Protein 7ZKR (pdb70)

B-factor: mean 18.32, std 8.94, range [9.0, 50.62]

Nearest PDB structures (foldseek):
  7lt6-assembly1_A  TM=9.696E-01  e=7.168E-23  Homo sapiens
  6hoj-assembly1_C  TM=9.763E-01  e=2.392E-22  Homo sapiens
  7lsw-assembly3_E  TM=9.661E-01  e=1.601E-22  Homo sapiens
  7lsw-assembly1_C  TM=9.773E-01  e=2.924E-22  Homo sapiens
  7lsw-assembly4_F  TM=9.645E-01  e=3.127E-22  Homo sapiens

Foldseek 3Di:
DDDVVCVVAPLVRLLVVLVVVCVVCVQWAKAFEEEDPPFPFDDDPGGIDIGGQAAFLLNVCVVVCVVRVPDPPFAKFKDFVQHTDDRGHGPNVQLVVHPDNSRYGYIYMHSDPGD/DVPDPVVPDDD

CATH classification: 3.10.20.90

Structure (mmCIF, N/CA/C/O backbone):
data_7ZKR
#
_entry.id   7ZKR
#
_cell.length_a   99.030
_cell.length_b   99.030
_cell.length_c   99.030
_cell.angle_alpha   90.000
_cell.angle_beta   90.000
_cell.angle_gamma   90.000
#
_symmetry.space_group_name_H-M   'I 2 3'
#
loop_
_entity.id
_entity.type
_entity.pdbx_description
1 polymer 'Gamma-aminobutyric acid receptor-associated protein'
2 polymer Pen3-ortho
3 non-polymer 'PHOSPHATE ION'
4 non-polymer 'CHLORIDE ION'
5 non-polymer ORTHO-XYLENE
6 water water
#
loop_
_atom_site.group_PDB
_atom_site.id
_atom_site.type_symbol
_atom_site.label_atom_id
_atom_site.label_alt_id
_atom_site.label_comp_id
_atom_site.label_asym_id
_atom_site.label_entity_id
_atom_site.label_seq_id
_atom_site.pdbx_PDB_ins_code
_atom_site.Cartn_x
_atom_site.Cartn_y
_atom_site.Cartn_z
_atom_site.occupancy
_atom_site.B_iso_or_equiv
_atom_site.auth_seq_id
_atom_site.auth_comp_id
_atom_site.auth_asym_id
_atom_site.auth_atom_id
_atom_site.pdbx_PDB_model_num
ATOM 1 N N A MET A 1 3 ? -31.88300 -45.52200 2.30400 0.609 35.86104 1 MET A N 1
ATOM 2 N N B MET A 1 3 ? -31.89600 -45.71000 2.12400 0.391 35.30740 1 MET A N 1
ATOM 3 C CA A MET A 1 3 ? -31.01100 -45.19700 3.42700 0.609 34.82514 1 MET A CA 1
ATOM 4 C CA B MET A 1 3 ? -31.08800 -45.39800 3.29700 0.391 34.76184 1 MET A CA 1
ATOM 5 C C A MET A 1 3 ? -31.54200 -45.80000 4.72800 0.609 33.69216 1 MET A C 1
ATOM 6 C C B MET A 1 3 ? -31.65500 -46.08300 4.53200 0.391 33.35304 1 MET A C 1
ATOM 7 O O A MET A 1 3 ? -32.61400 -45.42400 5.20500 0.609 35.36233 1 MET A O 1
ATOM 8 O O B MET A 1 3 ? -32.85700 -46.01900 4.79000 0.391 34.52449 1 MET A O 1
ATOM 17 N N . LYS A 1 4 ? -30.78600 -46.73500 5.29600 1.000 30.72434 2 LYS A N 1
ATOM 18 C CA . LYS A 1 4 ? -31.17200 -47.41300 6.52800 1.000 27.20217 2 LYS A CA 1
ATOM 19 C C . LYS A 1 4 ? -30.63700 -46.62700 7.71800 1.000 23.06586 2 LYS A C 1
ATOM 20 O O . LYS A 1 4 ? -29.42000 -46.46800 7.86900 1.000 26.59362 2 LYS A O 1
ATOM 23 N N . PHE A 1 5 ? -31.54000 -46.13600 8.55800 1.000 16.19809 3 PHE A N 1
ATOM 24 C CA . PHE A 1 5 ? -31.15200 -45.41300 9.76000 1.000 13.51155 3 PHE A CA 1
ATOM 25 C C . PHE A 1 5 ? -31.31400 -46.31100 10.97900 1.000 13.57899 3 PHE A C 1
ATOM 26 O O . PHE A 1 5 ? -32.41000 -46.82000 11.25000 1.000 14.37058 3 PHE A O 1
ATOM 34 N N . VAL A 1 6 ? -30.21100 -46.50800 11.70300 1.000 13.37616 4 VAL A N 1
ATOM 35 C CA . VAL A 1 6 ? -30.22900 -47.29400 12.93100 1.000 14.06360 4 VAL A CA 1
ATOM 36 C C . VAL A 1 6 ? -31.19900 -46.70200 13.94800 1.000 13.74045 4 VAL A C 1
ATOM 37 O O . VAL A 1 6 ? -31.79300 -47.43400 14.75100 1.000 15.02990 4 VAL A O 1
ATOM 41 N N . TYR A 1 7 ? -31.38700 -45.38000 13.92300 1.000 13.57675 5 TYR A N 1
ATOM 42 C CA . TYR A 1 7 ? -32.30000 -44.72900 14.85900 1.000 13.91964 5 TYR A CA 1
ATOM 43 C C . TYR A 1 7 ? -33.68500 -45.36700 14.84000 1.000 14.04730 5 TYR A C 1
ATOM 44 O O . TYR A 1 7 ? -34.33100 -45.49700 15.88500 1.000 15.56168 5 TYR A O 1
ATOM 53 N N . LYS A 1 8 ? -34.15800 -45.78000 13.66300 1.000 15.42155 6 LYS A N 1
ATOM 54 C CA . LYS A 1 8 ? -35.49600 -46.35900 13.58400 1.000 17.79360 6 LYS A CA 1
ATOM 55 C C . LYS A 1 8 ? -35.57100 -47.72900 14.23800 1.000 19.62021 6 LYS A C 1
ATOM 56 O O . LYS A 1 8 ? -36.64500 -48.13300 14.70200 1.000 21.31107 6 LYS A O 1
ATOM 62 N N . GLU A 1 9 ? -34.46100 -48.46500 14.26700 1.000 20.68459 7 GLU A N 1
ATOM 63 C CA . GLU A 1 9 ? -34.45200 -49.71500 15.01500 1.000 23.08564 7 GLU A CA 1
ATOM 64 C C . GLU A 1 9 ? -34.60300 -49.43700 16.49900 1.000 24.19505 7 GLU A C 1
ATOM 65 O O . GLU A 1 9 ? -35.25400 -50.19900 17.22000 1.000 26.54030 7 GLU A O 1
ATOM 71 N N . GLU A 1 10 ? -34.01200 -48.34000 16.96400 1.000 22.91657 8 GLU A N 1
ATOM 72 C CA . GLU A 1 10 ? -33.95000 -48.01800 18.37900 1.000 22.68402 8 GLU A CA 1
ATOM 73 C C . GLU A 1 10 ? -35.22500 -47.36700 18.90400 1.000 22.90451 8 GLU A C 1
ATOM 74 O O . GLU A 1 10 ? -35.41600 -47.32900 20.12400 1.000 24.89631 8 GLU A O 1
ATOM 80 N N . HIS A 1 11 ? -36.11100 -46.88200 18.02300 1.000 20.36359 9 HIS A N 1
ATOM 81 C CA . HIS A 1 11 ? -37.26900 -46.09600 18.43800 1.000 18.80715 9 HIS A CA 1
ATOM 82 C C . HIS A 1 11 ? -38.46300 -46.35000 17.52700 1.000 18.31763 9 HIS A C 1
ATOM 83 O O . HIS A 1 11 ? -38.42000 -45.99800 16.34000 1.000 19.00173 9 HIS A O 1
ATOM 90 N N . PRO A 1 12 ? -39.54700 -46.93200 18.04200 1.000 20.11001 10 PRO A N 1
ATOM 91 C CA . PRO A 1 12 ? -40.68600 -47.25900 17.17900 1.000 20.85624 10 PRO A CA 1
ATOM 92 C C . PRO A 1 12 ? -41.35700 -46.01300 16.63000 1.000 18.49594 10 PRO A C 1
ATOM 93 O O . PRO A 1 12 ? -41.30700 -44.93400 17.22900 1.000 17.99272 10 PRO A O 1
ATOM 97 N N . PHE A 1 13 ? -42.01300 -46.19700 15.48000 1.000 18.71105 11 PHE A N 1
ATOM 98 C CA . PHE A 1 13 ? -42.58900 -45.08400 14.73300 1.000 18.50273 11 PHE A CA 1
ATOM 99 C C . PHE A 1 13 ? -43.47300 -44.19900 15.60300 1.000 16.83413 11 PHE A C 1
ATOM 100 O O . PHE A 1 13 ? -43.37000 -42.97100 15.55600 1.000 16.45957 11 PHE A O 1
ATOM 108 N N . GLU A 1 14 ? -44.37600 -44.79900 16.37900 1.000 17.84252 12 GLU A N 1
ATOM 109 C CA . GLU A 1 14 ? -45.32400 -43.97500 17.12500 1.000 19.32198 12 GLU A CA 1
ATOM 110 C C . GLU A 1 14 ? -44.62400 -43.11400 18.16800 1.000 18.88130 12 GLU A C 1
ATOM 111 O O . GLU A 1 14 ? -45.04200 -41.97600 18.41800 1.000 19.61268 12 GLU A O 1
ATOM 117 N N A LYS A 1 15 ? -43.54800 -43.62200 18.77300 0.519 19.15143 13 LYS A N 1
ATOM 118 N N B LYS A 1 15 ? -43.56200 -43.63800 18.78600 0.481 18.81283 13 LYS A N 1
ATOM 119 C CA A LYS A 1 15 ? -42.80400 -42.80800 19.72800 0.519 19.12166 13 LYS A CA 1
ATOM 120 C CA B LYS A 1 15 ? -42.78200 -42.83300 19.72000 0.481 18.27852 13 LYS A CA 1
ATOM 121 C C A LYS A 1 15 ? -42.06700 -41.67200 19.02800 0.519 17.12135 13 LYS A C 1
ATOM 122 C C B LYS A 1 15 ? -42.11600 -41.66700 19.00200 0.481 16.50244 13 LYS A C 1
ATOM 123 O O A LYS A 1 15 ? -42.00900 -40.55200 19.55000 0.519 17.95606 13 LYS A O 1
ATOM 124 O O B LYS A 1 15 ? -42.15400 -40.52700 19.47900 0.481 17.00600 13 LYS A O 1
ATOM 131 N N . ARG A 1 16 ? -41.50400 -41.93800 17.84600 1.000 15.23029 14 ARG A N 1
ATOM 132 C CA . ARG A 1 16 ? -40.86600 -40.87300 17.07600 1.000 13.66479 14 ARG A CA 1
ATOM 133 C C . ARG A 1 16 ? -41.88400 -39.82100 16.66600 1.000 13.36013 14 ARG A C 1
ATOM 134 O O . ARG A 1 16 ? -41.64900 -38.61800 16.82000 1.000 12.91563 14 ARG A O 1
ATOM 142 N N . ARG A 1 17 ? -43.02300 -40.26500 16.13200 1.000 13.77824 15 ARG A N 1
ATOM 143 C CA . ARG A 1 17 ? -44.02800 -39.34000 15.62600 1.000 13.39953 15 ARG A CA 1
ATOM 144 C C . ARG A 1 17 ? -44.56100 -38.44800 16.73600 1.000 13.56149 15 ARG A C 1
ATOM 145 O O . ARG A 1 17 ? -44.71600 -37.23500 16.54600 1.000 13.84811 15 ARG A O 1
ATOM 153 N N A SER A 1 18 ? -44.86100 -39.03400 17.89800 0.521 14.55525 16 SER A N 1
ATOM 154 N N B SER A 1 18 ? -44.85500 -39.03400 17.90200 0.366 14.02373 16 SER A N 1
ATOM 155 N N C SER A 1 18 ? -44.84000 -39.02500 17.90800 0.113 13.75618 16 SER A N 1
ATOM 156 C CA A SER A 1 18 ? -45.35200 -38.23800 19.01700 0.521 15.99994 16 SER A CA 1
ATOM 157 C CA B SER A 1 18 ? -45.35300 -38.24400 19.02400 0.366 14.86224 16 SER A CA 1
ATOM 158 C CA C SER A 1 18 ? -45.36300 -38.22600 19.01200 0.113 14.20251 16 SER A CA 1
ATOM 159 C C A SER A 1 18 ? -44.33000 -37.18900 19.42700 0.521 14.52169 16 SER A C 1
ATOM 160 C C B SER A 1 18 ? -44.33400 -37.19800 19.44800 0.366 14.33586 16 SER A C 1
ATOM 161 C C C SER A 1 18 ? -44.33800 -37.20500 19.49100 0.113 14.18669 16 SER A C 1
ATOM 162 O O A SER A 1 18 ? -44.67800 -36.02500 19.65400 0.521 14.60938 16 SER A O 1
ATOM 163 O O B SER A 1 18 ? -44.68800 -36.04400 19.71500 0.366 14.94113 16 SER A O 1
ATOM 164 O O C SER A 1 18 ? -44.69500 -36.07600 19.84600 0.113 14.66948 16 SER A O 1
ATOM 171 N N . GLU A 1 19 ? -43.05800 -37.58300 19.50400 1.000 13.80493 17 GLU A N 1
ATOM 172 C CA . GLU A 1 19 ? -42.01200 -36.64200 19.88000 1.000 13.52859 17 GLU A CA 1
ATOM 173 C C . GLU A 1 19 ? -41.84800 -35.54800 18.83200 1.000 12.00483 17 GLU A C 1
ATOM 174 O O . GLU A 1 19 ? -41.64500 -34.38000 19.18000 1.000 12.28069 17 GLU A O 1
ATOM 180 N N . GLY A 1 20 ? -41.91300 -35.91500 17.54800 1.000 11.83131 18 GLY A N 1
ATOM 181 C CA . GLY A 1 20 ? -41.74600 -34.93200 16.49200 1.000 11.90959 18 GLY A CA 1
ATOM 182 C C . GLY A 1 20 ? -42.86100 -33.90700 16.46900 1.000 11.59783 18 GLY A C 1
ATOM 183 O O . GLY A 1 20 ? -42.61400 -32.71600 16.26500 1.000 11.61066 18 GLY A O 1
ATOM 184 N N . GLU A 1 21 ? -44.10700 -34.35200 16.66300 1.000 12.00993 19 GLU A N 1
ATOM 185 C CA . GLU A 1 21 ? -45.22200 -33.40800 16.73900 1.000 12.57379 19 GLU A CA 1
ATOM 186 C C . GLU A 1 21 ? -45.00700 -32.40500 17.86800 1.000 11.96702 19 GLU A C 1
ATOM 187 O O . GLU A 1 21 ? -45.15600 -31.18900 17.68500 1.000 12.57964 19 GLU A O 1
ATOM 193 N N . LYS A 1 22 ? -44.64300 -32.90300 19.05000 1.000 11.99783 20 LYS A N 1
ATOM 194 C CA . LYS A 1 22 ? -44.46100 -32.02300 20.19800 1.000 12.15808 20 LYS A CA 1
ATOM 195 C C . LYS A 1 22 ? -43.31200 -31.04100 19.99300 1.000 11.25113 20 LYS A C 1
ATOM 196 O O . LYS A 1 22 ? -43.41300 -29.87400 20.39300 1.000 11.86465 20 LYS A O 1
ATOM 202 N N . ILE A 1 23 ? -42.19600 -31.49800 19.41500 1.000 10.52336 21 ILE A N 1
ATOM 203 C CA . ILE A 1 23 ? -41.02800 -30.62700 19.30700 1.000 10.17432 21 ILE A CA 1
ATOM 204 C C . ILE A 1 23 ? -41.27100 -29.52000 18.28900 1.000 10.01959 21 ILE A C 1
ATOM 205 O O . ILE A 1 23 ? -40.75000 -28.40900 18.43900 1.000 10.04454 21 ILE A O 1
ATOM 210 N N . ARG A 1 24 ? -42.07000 -29.79200 17.24800 1.000 10.12642 22 ARG A N 1
ATOM 211 C CA . ARG A 1 24 ? -42.40500 -28.75600 16.27600 1.000 10.90885 22 ARG A CA 1
ATOM 212 C C . ARG A 1 24 ? -43.27900 -27.68000 16.90600 1.000 10.23317 22 ARG A C 1
ATOM 213 O O . ARG A 1 24 ? -43.12000 -26.49300 16.60800 1.000 11.27195 22 ARG A O 1
ATOM 221 N N . LYS A 1 25 ? -44.20100 -28.07200 17.79100 1.000 10.55649 23 LYS A N 1
ATOM 222 C CA . LYS A 1 25 ? -45.02300 -27.07900 18.47700 1.000 10.85187 23 LYS A CA 1
ATOM 223 C C . LYS A 1 25 ? -44.21000 -26.24400 19.45500 1.000 10.66261 23 LYS A C 1
ATOM 224 O O . LYS A 1 25 ? -44.47600 -25.04800 19.62900 1.000 11.53865 23 LYS A O 1
ATOM 230 N N A LYS A 1 26 ? -43.24000 -26.85900 20.13000 0.515 10.23332 24 LYS A N 1
ATOM 231 N N B LYS A 1 26 ? -43.23800 -26.85900 20.12800 0.485 10.63578 24 LYS A N 1
ATOM 232 C CA A LYS A 1 26 ? -42.46800 -26.12900 21.12600 0.515 11.20543 24 LYS A CA 1
ATOM 233 C CA B LYS A 1 26 ? -42.46400 -26.13700 21.12800 0.485 12.04625 24 LYS A CA 1
ATOM 234 C C A LYS A 1 26 ? -41.45500 -25.20100 20.47000 0.515 10.58490 24 LYS A C 1
ATOM 235 C C B LYS A 1 26 ? -41.42800 -25.22400 20.49100 0.485 11.17772 24 LYS A C 1
ATOM 236 O O A LYS A 1 26 ? -41.22100 -24.08900 20.95700 0.515 11.69615 24 LYS A O 1
ATOM 237 O O B LYS A 1 26 ? -41.15000 -24.14200 21.02300 0.485 12.08838 24 LYS A O 1
ATOM 248 N N . TYR A 1 27 ? -40.85700 -25.63400 19.36200 1.000 10.00881 25 TYR A N 1
ATOM 249 C CA . TYR A 1 27 ? -39.77700 -24.90200 18.70600 1.000 9.63918 25 TYR A CA 1
ATOM 250 C C . TYR A 1 27 ? -40.07600 -24.80200 17.21600 1.000 9.92020 25 TY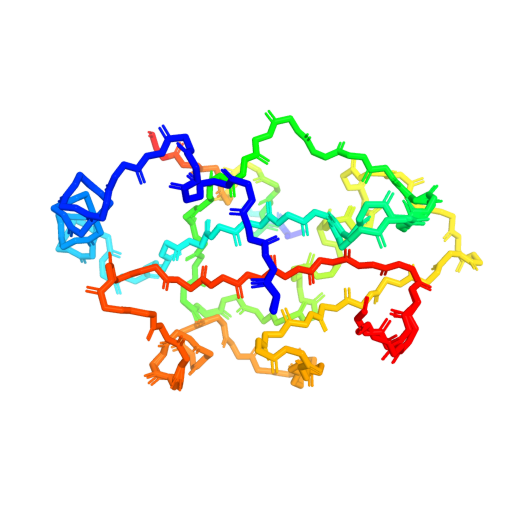R A C 1
ATOM 251 O O . TYR A 1 27 ? -39.41200 -25.45200 16.39400 1.000 10.26257 25 TYR A O 1
ATOM 260 N N . PRO A 1 28 ? -41.05600 -23.97500 16.82200 1.000 10.55397 26 PRO A N 1
ATOM 261 C CA . PRO A 1 28 ? -41.47600 -23.97100 15.40400 1.000 11.72855 26 PRO A CA 1
ATOM 262 C C . PRO A 1 28 ? -40.45000 -23.37700 14.45300 1.000 10.96361 26 PRO A C 1
ATOM 263 O O . PRO A 1 28 ? -40.55200 -23.57300 13.23000 1.000 12.34689 26 PRO A O 1
ATOM 267 N N . ASP A 1 29 ? -39.47700 -22.64500 14.97800 1.000 10.27564 27 ASP A N 1
ATOM 268 C CA . ASP A 1 29 ? -38.38200 -22.07500 14.21300 1.000 9.99310 27 ASP A CA 1
ATOM 269 C C . ASP A 1 29 ? -37.16600 -22.99100 14.18100 1.000 9.43736 27 ASP A C 1
ATOM 270 O O . ASP A 1 29 ? -36.08500 -22.56000 13.76900 1.000 10.13814 27 ASP A O 1
ATOM 275 N N . ARG A 1 30 ? -37.32800 -24.24100 14.60400 1.000 9.06896 28 ARG A N 1
ATOM 276 C CA . ARG A 1 30 ? -36.30300 -25.26400 14.51600 1.000 9.14649 28 ARG A CA 1
ATOM 277 C C . ARG A 1 30 ? -36.89900 -26.49400 13.85300 1.000 9.06068 28 ARG A C 1
ATOM 278 O O . ARG A 1 30 ? -38.12200 -26.66100 13.79700 1.000 9.87818 28 ARG A O 1
ATOM 286 N N . VAL A 1 31 ? -36.03100 -27.35600 13.33800 1.000 9.16782 29 VAL A N 1
ATOM 287 C CA . VAL A 1 31 ? -36.50000 -28.62600 12.79200 1.000 10.79816 29 VAL A CA 1
ATOM 288 C C . VAL A 1 31 ? -35.73100 -29.79000 13.39600 1.000 9.54563 29 VAL A C 1
ATOM 289 O O . VAL A 1 31 ? -34.50100 -29.72800 13.58500 1.000 9.68606 29 VAL A O 1
ATOM 293 N N . PRO A 1 32 ? -36.43400 -30.87300 13.70600 1.000 9.25926 30 PRO A N 1
ATOM 294 C CA . PRO A 1 32 ? -35.79300 -32.03200 14.32000 1.000 9.41535 30 PRO A CA 1
ATOM 295 C C . PRO A 1 32 ? -35.19200 -32.91100 13.23400 1.000 9.40836 30 PRO A C 1
ATOM 296 O O . PRO A 1 32 ? -35.83400 -33.19400 12.21900 1.000 9.79108 30 PRO A O 1
ATOM 300 N N A VAL A 1 33 ? -33.95800 -33.35700 13.46700 0.619 9.85589 31 VAL A N 1
ATOM 301 N N B VAL A 1 33 ? -33.94000 -33.30700 13.43300 0.381 9.48664 31 VAL A N 1
ATOM 302 C CA A VAL A 1 33 ? -33.16700 -34.06000 12.46400 0.619 9.95313 31 VAL A CA 1
ATOM 303 C CA B VAL A 1 33 ? -33.21400 -34.08700 12.44400 0.381 9.98199 31 VAL A CA 1
ATOM 304 C C A VAL A 1 33 ? -32.50600 -35.27200 13.10300 0.619 10.18297 31 VAL A C 1
ATOM 305 C C B VAL A 1 33 ? -32.56000 -35.28300 13.11400 0.381 10.38171 31 VAL A C 1
ATOM 306 O O A VAL A 1 33 ? -31.96400 -35.18400 14.20900 0.619 12.16372 31 VAL A O 1
ATOM 307 O O B VAL A 1 33 ? -32.11000 -35.20300 14.26200 0.381 12.92285 31 VAL A O 1
ATOM 314 N N . ILE A 1 34 ? -32.51500 -36.39200 12.38600 1.000 9.69937 32 ILE A N 1
ATOM 315 C CA . ILE A 1 34 ? -31.72200 -37.56000 12.74000 1.000 9.96794 32 ILE A CA 1
ATOM 316 C C . ILE A 1 34 ? -30.52900 -37.55400 11.79900 1.000 10.26704 32 ILE A C 1
ATOM 317 O O . ILE A 1 34 ? -30.71100 -37.52000 10.57500 1.000 10.63842 32 ILE A O 1
ATOM 322 N N . VAL A 1 35 ? -29.31900 -37.57700 12.35700 1.000 10.01085 33 VAL A N 1
ATOM 323 C CA . VAL A 1 35 ? -28.07300 -37.50300 11.60100 1.000 9.96759 33 VAL A CA 1
ATOM 324 C C . VAL A 1 35 ? -27.29900 -38.78500 11.86400 1.000 10.63336 33 VAL A C 1
ATOM 325 O O . VAL A 1 35 ? -26.99300 -39.10000 13.02300 1.000 11.45236 33 VAL A O 1
ATOM 329 N N . GLU A 1 36 ? -26.97100 -39.52100 10.80200 1.000 10.34808 34 GLU A N 1
ATOM 330 C CA . GLU A 1 36 ? -26.17500 -40.73400 10.92100 1.000 10.99769 34 GLU A CA 1
ATOM 331 C C . GLU A 1 36 ? -25.07600 -40.74800 9.87200 1.000 11.00644 34 GLU A C 1
ATOM 332 O O . GLU A 1 36 ? -25.20900 -40.15800 8.79800 1.000 11.67406 34 GLU A O 1
ATOM 338 N N A LYS A 1 37 ? -23.97700 -41.41300 10.20800 0.518 11.87343 35 LYS A N 1
ATOM 339 N N B LYS A 1 37 ? -23.98800 -41.44000 10.19400 0.482 11.93809 35 LYS A N 1
ATOM 340 C CA A LYS A 1 37 ? -22.89900 -41.62000 9.25700 0.518 12.10439 35 LYS A CA 1
ATOM 341 C CA B LYS A 1 37 ? -22.88300 -41.61100 9.26400 0.482 11.86090 35 LYS A CA 1
ATOM 342 C C A LYS A 1 37 ? -23.31500 -42.69000 8.25400 0.518 13.60957 35 LYS A C 1
ATOM 343 C C B LYS A 1 37 ? -23.06200 -42.89300 8.46200 0.482 13.07666 35 LYS A C 1
ATOM 344 O O A LYS A 1 37 ? -23.80700 -43.75500 8.64100 0.518 15.63064 35 LYS A O 1
ATOM 345 O O B LYS A 1 37 ? -23.48800 -43.92200 8.99500 0.482 15.17502 35 LYS A O 1
ATOM 356 N N A ALA A 1 38 ? -23.13700 -42.40000 6.96600 0.518 14.65879 36 ALA A N 1
ATOM 357 N N B ALA A 1 38 ? -22.73400 -42.82400 7.17700 0.482 13.41182 36 ALA A N 1
ATOM 358 C CA A ALA A 1 38 ? -23.46900 -43.37700 5.94300 0.518 17.77526 36 ALA A CA 1
ATOM 359 C CA B ALA A 1 38 ? -22.66600 -44.02900 6.36600 0.482 13.73920 36 ALA A CA 1
ATOM 360 C C A ALA A 1 38 ? -22.64300 -44.64500 6.15300 0.518 19.66961 36 ALA A C 1
ATOM 361 C C B ALA A 1 38 ? -21.64500 -44.98100 6.98700 0.482 13.44272 36 ALA A C 1
ATOM 362 O O A ALA A 1 38 ? -21.50500 -44.58400 6.62800 0.518 18.39276 36 ALA A O 1
ATOM 363 O O B ALA A 1 38 ? -20.54300 -44.54500 7.35400 0.482 13.63045 36 ALA A O 1
ATOM 366 N N A PRO A 1 39 ? -23.19500 -45.81100 5.82400 0.518 24.64839 37 PRO A N 1
ATOM 367 N N B PRO A 1 39 ? -21.96600 -46.27100 7.13000 0.482 15.99419 37 PRO A N 1
ATOM 368 C CA A PRO A 1 39 ? -22.45400 -47.05900 6.04500 0.518 26.75780 37 PRO A CA 1
ATOM 369 C CA B PRO A 1 39 ? -21.10000 -47.15200 7.93600 0.482 17.37419 37 PRO A CA 1
ATOM 370 C C A PRO A 1 39 ? -21.14600 -47.08000 5.26600 0.518 26.99931 37 PRO A C 1
ATOM 371 C C B PRO A 1 39 ? -19.68100 -47.26800 7.41000 0.482 18.31908 37 PRO A C 1
ATOM 372 O O A PRO A 1 39 ? -21.11200 -46.79500 4.06700 0.518 23.86791 37 PRO A O 1
ATOM 373 O O B PRO A 1 39 ? -18.73100 -47.33600 8.20000 0.482 18.08908 37 PRO A O 1
ATOM 380 N N A LYS A 1 40 ? -20.06400 -47.39700 5.97800 0.518 29.00320 38 LYS A N 1
ATOM 381 N N B LYS A 1 40 ? -19.50900 -47.28500 6.09100 0.482 21.47558 38 LYS A N 1
ATOM 382 C CA A LYS A 1 40 ? -18.68500 -47.56100 5.50300 0.518 30.89815 38 LYS A CA 1
ATOM 383 C CA B LYS A 1 40 ? -18.18800 -47.43700 5.49700 0.482 26.06640 38 LYS A CA 1
ATOM 384 C C A LYS A 1 40 ? -17.89800 -46.26000 5.34600 0.518 30.01859 38 LYS A C 1
ATOM 385 C C B LYS A 1 40 ? -17.38900 -46.14100 5.47100 0.482 25.90781 38 LYS A C 1
ATOM 386 O O A LYS A 1 40 ? -16.74800 -46.31700 4.89700 0.518 31.72327 38 LYS A O 1
ATOM 387 O O B LYS A 1 40 ? -16.19000 -46.18000 5.17600 0.482 27.36407 38 LYS A O 1
ATOM 394 N N A ALA A 1 41 ? -18.45600 -45.10300 5.69600 0.518 26.75284 39 ALA A N 1
ATOM 395 N N B ALA A 1 41 ? -18.01200 -45.00300 5.77000 0.482 23.57055 39 ALA A N 1
ATOM 396 C CA A ALA A 1 41 ? -17.70500 -43.86100 5.56800 0.518 26.30308 39 ALA A CA 1
ATOM 397 C CA B ALA A 1 41 ? -17.29500 -43.73700 5.73400 0.482 24.44819 39 ALA A CA 1
ATOM 398 C C A ALA A 1 41 ? -16.54700 -43.84400 6.55900 0.518 25.63100 39 ALA A C 1
ATOM 399 C C B ALA A 1 41 ? -16.24200 -43.70600 6.83300 0.482 25.31842 39 ALA A C 1
ATOM 400 O O A ALA A 1 41 ? -16.68300 -44.29400 7.70000 0.518 26.41805 39 ALA A O 1
ATOM 401 O O B ALA A 1 41 ? -16.55600 -43.86800 8.01600 0.482 26.60894 39 ALA A O 1
ATOM 404 N N A ARG A 1 42 ? -15.39900 -43.32800 6.11600 0.518 25.14394 40 ARG A N 1
ATOM 405 N N B ARG A 1 42 ? -14.98800 -43.49600 6.44000 0.482 25.84095 40 ARG A N 1
ATOM 406 C CA A ARG A 1 42 ? -14.18200 -43.39400 6.91800 0.518 25.36459 40 ARG A CA 1
ATOM 407 C CA B ARG A 1 42 ? -13.87600 -43.52800 7.38100 0.482 27.90233 40 ARG A CA 1
ATOM 408 C C A ARG A 1 42 ? -13.82000 -42.05400 7.55100 0.518 24.50637 40 ARG A C 1
ATOM 409 C C B ARG A 1 42 ? -13.72200 -42.23500 8.16800 0.482 28.48044 40 ARG A C 1
ATOM 410 O O A ARG A 1 42 ? -12.68100 -41.58900 7.43500 0.518 26.19485 40 ARG A O 1
ATOM 411 O O B ARG A 1 42 ? -12.66400 -42.01500 8.76600 0.482 30.82968 40 ARG A O 1
ATOM 426 N N A ILE A 1 43 ? -14.78200 -41.43500 8.23200 0.518 20.45690 41 ILE A N 1
ATOM 427 N N B ILE A 1 43 ? -14.74500 -41.38300 8.18100 0.482 26.44439 41 ILE A N 1
ATOM 428 C CA A ILE A 1 43 ? -14.57700 -40.19800 8.97400 0.518 17.85980 41 ILE A CA 1
ATOM 429 C CA B ILE A 1 43 ? -14.70100 -40.12600 8.92000 0.482 24.36660 41 ILE A CA 1
ATOM 430 C C A ILE A 1 43 ? -15.25800 -40.33300 10.33100 0.518 18.09885 41 ILE A C 1
ATOM 431 C C B ILE A 1 43 ? -15.23200 -40.33500 10.33100 0.482 21.59364 41 ILE A C 1
ATOM 432 O O A ILE A 1 43 ? -15.90200 -41.34200 10.62700 0.518 18.46103 41 ILE A O 1
ATOM 433 O O B ILE A 1 43 ? -15.74500 -41.41000 10.66600 0.482 21.39929 41 ILE A O 1
ATOM 442 N N . GLY A 1 44 ? -15.11500 -39.30200 11.16000 1.000 19.83528 42 GLY A N 1
ATOM 443 C CA . GLY A 1 44 ? -15.47200 -39.42400 12.55800 1.000 18.58606 42 GLY A CA 1
ATOM 444 C C . GLY A 1 44 ? -16.95600 -39.60200 12.81500 1.000 14.75407 42 GLY A C 1
ATOM 445 O O . GLY A 1 44 ? -17.82600 -39.26800 12.00400 1.000 15.65424 42 GLY A O 1
ATOM 446 N N . ASP A 1 45 ? -17.22700 -40.10800 14.01400 1.000 13.95611 43 ASP A N 1
ATOM 447 C CA . ASP A 1 45 ? -18.56800 -40.36800 14.51100 1.000 13.09590 43 ASP A CA 1
ATOM 448 C C . ASP A 1 45 ? -18.99700 -39.30800 15.51400 1.000 12.46263 43 ASP A C 1
ATOM 449 O O . ASP A 1 45 ? -18.20000 -38.84500 16.33200 1.000 13.90815 43 ASP A O 1
ATOM 454 N N . LEU A 1 46 ? -20.28000 -38.97100 15.47700 1.000 11.64042 44 LEU A N 1
ATOM 455 C CA . LEU A 1 46 ? -20.91100 -38.19200 16.52900 1.000 10.73556 44 LEU A CA 1
ATOM 456 C C . LEU A 1 46 ? -21.34300 -39.12800 17.66000 1.000 11.06631 44 LEU A C 1
ATOM 457 O O . LEU A 1 46 ? -21.41300 -40.34800 17.49400 1.000 13.14782 44 LEU A O 1
ATOM 462 N N . ASP A 1 47 ? -21.64300 -38.54800 18.82400 1.000 10.57211 45 ASP A N 1
ATOM 463 C CA . ASP A 1 47 ? -22.09900 -39.33200 19.96700 1.000 10.88594 45 ASP A CA 1
ATOM 464 C C . ASP A 1 47 ? -23.61000 -39.38100 20.08900 1.000 11.90130 45 ASP A C 1
ATOM 465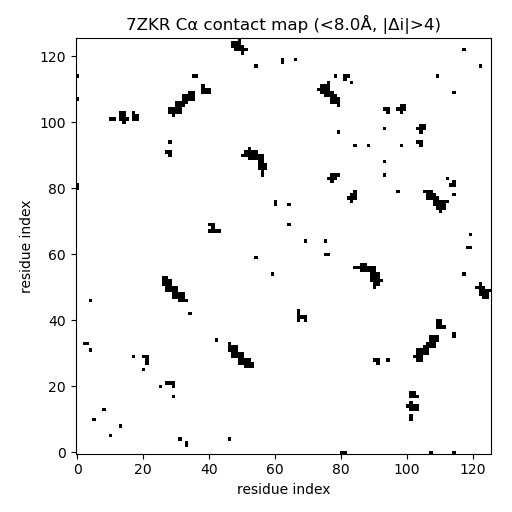 O O . ASP A 1 47 ? -24.12300 -40.11600 20.94000 1.000 14.46919 45 ASP A O 1
ATOM 470 N N . LYS A 1 48 ? -24.32200 -38.61200 19.27300 1.000 10.99327 46 LYS A N 1
ATOM 471 C CA . LYS A 1 48 ? -25.77200 -38.56800 19.26200 1.000 11.47597 46 LYS A CA 1
ATOM 472 C C . LYS A 1 48 ? -26.23300 -38.70900 17.82000 1.000 11.02694 46 LYS A C 1
ATOM 473 O O . LYS A 1 48 ? -25.45100 -38.53500 16.88200 1.000 11.41383 46 LYS A O 1
ATOM 479 N N . LYS A 1 49 ? -27.52400 -39.00500 17.66200 1.000 10.80915 47 LYS A N 1
ATOM 480 C CA . LYS A 1 49 ? -28.19100 -39.02000 16.36800 1.000 11.13638 47 LYS A CA 1
ATOM 481 C C . LYS A 1 49 ? -29.24200 -37.93100 16.23700 1.000 11.00445 47 LYS A C 1
ATOM 482 O O . LYS A 1 49 ? -29.46900 -37.42700 15.13800 1.000 11.56208 47 LYS A O 1
ATOM 488 N N . LYS A 1 50 ? -29.87400 -37.54100 17.32800 1.000 10.73062 48 LYS A N 1
ATOM 489 C CA . LYS A 1 50 ? -31.00300 -36.62900 17.28800 1.000 10.92220 48 LYS A CA 1
ATOM 490 C C . LYS A 1 50 ? -30.52700 -35.21400 17.60800 1.000 10.35437 48 LYS A C 1
ATOM 491 O O . LYS A 1 50 ? -29.92800 -34.97900 18.66500 1.000 11.89556 48 LYS A O 1
ATOM 497 N N . TYR A 1 51 ? -30.80900 -34.28000 16.69600 1.000 9.98106 49 TYR A N 1
ATOM 498 C CA . TYR A 1 51 ? -30.43800 -32.87600 16.80000 1.000 9.51960 49 TYR A CA 1
ATOM 499 C C . TYR A 1 51 ? -31.66400 -32.01900 16.52000 1.000 10.03729 49 TYR A C 1
ATOM 500 O O . TYR A 1 51 ? -32.63100 -32.46500 15.89800 1.000 10.59837 49 TYR A O 1
ATOM 509 N N . LEU A 1 52 ? -31.62900 -30.77900 16.99600 1.000 9.21872 50 LEU A N 1
ATOM 510 C CA . LEU A 1 52 ? -32.72800 -29.83700 16.78900 1.000 9.25953 50 LEU A CA 1
ATOM 511 C C . LEU A 1 52 ? -32.10100 -28.54300 16.28300 1.000 8.99640 50 LEU A C 1
ATOM 512 O O . LEU A 1 52 ? -31.48500 -27.80200 17.05800 1.000 10.02693 50 LEU A O 1
ATOM 517 N N . VAL A 1 53 ? -32.23800 -28.28900 14.98500 1.000 9.12764 51 VAL A N 1
ATOM 518 C CA . VAL A 1 53 ? -31.42000 -27.27900 14.31800 1.000 9.45385 51 VAL A CA 1
ATOM 519 C C . VAL A 1 53 ? -32.27300 -26.09000 13.89600 1.000 9.31329 51 VAL A C 1
ATOM 520 O O . VAL A 1 53 ? -33.48200 -26.24000 13.66000 1.000 9.61969 51 VAL A O 1
ATOM 524 N N . PRO A 1 54 ? -31.69300 -24.90000 13.77100 1.000 9.26662 52 PRO A N 1
ATOM 525 C CA . PRO A 1 54 ? -32.48200 -23.75600 13.30200 1.000 9.60626 52 PRO A CA 1
ATOM 526 C C . PRO A 1 54 ? -33.00500 -23.99400 11.89800 1.000 9.42315 52 PRO A C 1
ATOM 527 O O . PRO A 1 54 ? -32.29300 -24.49200 11.02900 1.000 9.59781 52 PRO A O 1
ATOM 531 N N A SER A 1 55 ? -34.25700 -23.60200 11.66500 0.559 9.24971 53 SER A N 1
ATOM 532 N N B SER A 1 55 ? -34.27200 -23.63200 11.69000 0.441 10.36916 53 SER A N 1
ATOM 533 C CA A SER A 1 55 ? -34.80600 -23.72100 10.32000 0.559 9.42060 53 SER A CA 1
ATOM 534 C CA B SER A 1 55 ? -34.85400 -23.67400 10.35800 0.441 12.24182 53 SER A CA 1
ATOM 535 C C A SER A 1 55 ? -33.98400 -22.94500 9.29900 0.559 9.47005 53 SER A C 1
ATOM 536 C C B SER A 1 55 ? -34.08900 -22.80700 9.36900 0.441 11.57833 53 SER A C 1
ATOM 537 O O A SER A 1 55 ? -33.84800 -23.38500 8.15200 0.559 9.10677 53 SER A O 1
ATOM 538 O O B SER A 1 55 ? -34.15800 -23.05400 8.16000 0.441 12.08556 53 SER A O 1
ATOM 543 N N A ASP A 1 56 ? -33.41400 -21.80700 9.68500 0.559 10.05109 54 ASP A N 1
ATOM 544 N N B ASP A 1 56 ? -33.36400 -21.80100 9.84900 0.441 10.45542 54 ASP A N 1
ATOM 545 C CA A ASP A 1 56 ? -32.66700 -21.01000 8.72200 0.559 12.21289 54 ASP A CA 1
ATOM 546 C CA B ASP A 1 56 ? -32.63300 -20.88900 8.97900 0.441 10.66223 54 ASP A CA 1
ATOM 547 C C A ASP A 1 56 ? -31.19400 -21.39400 8.60100 0.559 12.42515 54 ASP A C 1
ATOM 548 C C B ASP A 1 56 ? -31.18600 -21.30800 8.73100 0.441 10.89035 54 ASP A C 1
ATOM 549 O O A ASP A 1 56 ? -30.48100 -20.77000 7.80800 0.559 13.89841 54 ASP A O 1
ATOM 550 O O B ASP A 1 56 ? -30.49300 -20.63600 7.96100 0.441 11.45302 54 ASP A O 1
ATOM 559 N N . LEU A 1 57 ? -30.72200 -22.39100 9.35100 1.000 10.98906 55 LEU A N 1
ATOM 560 C CA . LEU A 1 57 ? -29.36900 -22.89100 9.13400 1.000 10.82201 55 LEU A CA 1
ATOM 561 C C . LEU A 1 57 ? -29.26000 -23.47500 7.72600 1.000 10.54652 55 LEU A C 1
ATOM 562 O O . LEU A 1 57 ? -30.13200 -24.23000 7.29100 1.000 11.91621 55 LEU A O 1
ATOM 567 N N . THR A 1 58 ? -28.17300 -23.16800 7.02100 1.000 10.96976 56 THR A N 1
ATOM 568 C CA . THR A 1 58 ? -27.99100 -23.76300 5.70200 1.000 11.10957 56 THR A CA 1
ATOM 569 C C . THR A 1 58 ? -27.21300 -25.07000 5.79100 1.000 10.42334 56 THR A C 1
ATOM 570 O O . THR A 1 58 ? -26.50400 -25.33700 6.76600 1.000 10.72937 56 THR A O 1
ATOM 574 N N . VAL A 1 59 ? -27.33600 -25.87700 4.73200 1.000 11.05497 57 VAL A N 1
ATOM 575 C CA . VAL A 1 59 ? -26.49600 -27.06400 4.59100 1.000 11.25657 57 VAL A CA 1
ATOM 576 C C . VAL A 1 59 ? -25.02900 -26.68200 4.73500 1.000 10.29919 57 VAL A C 1
ATOM 577 O O . VAL A 1 59 ? -24.26600 -27.34400 5.44100 1.000 10.98797 57 VAL A O 1
ATOM 581 N N . GLY A 1 60 ? -24.61700 -25.59500 4.07200 1.000 10.85035 58 GLY A N 1
ATOM 582 C CA . GLY A 1 60 ? -23.22700 -25.16700 4.16400 1.000 11.69616 58 GLY A CA 1
ATOM 583 C C . GLY A 1 60 ? -22.78900 -24.85500 5.58500 1.000 10.78368 58 GLY A C 1
ATOM 584 O O . GLY A 1 60 ? -21.67900 -25.20900 5.99600 1.000 10.96996 58 GLY A O 1
ATOM 585 N N . GLN A 1 61 ? -23.65300 -24.19100 6.35900 1.000 10.33267 59 GLN A N 1
ATOM 586 C CA . GLN A 1 61 ? -23.30200 -23.93400 7.75400 1.000 10.38703 59 GLN A CA 1
ATOM 587 C C . GLN A 1 61 ? -23.22000 -25.23000 8.54700 1.000 9.71543 59 GLN A C 1
ATOM 588 O O . GLN A 1 61 ? -22.36400 -25.36700 9.43000 1.000 10.22313 59 GLN A O 1
ATOM 594 N N . PHE A 1 62 ? -24.11200 -26.18400 8.25800 1.000 9.37590 60 PHE A N 1
ATOM 595 C CA . PHE A 1 62 ? -24.06300 -27.48000 8.93000 1.000 9.85950 60 PHE A CA 1
ATOM 596 C C . PHE A 1 62 ? -22.78200 -28.23100 8.57300 1.000 10.36384 60 PHE A C 1
ATOM 597 O O . PHE A 1 62 ? -22.14400 -28.83400 9.44500 1.000 10.62978 60 PHE A O 1
ATOM 605 N N . TYR A 1 63 ? -22.37000 -28.18500 7.29900 1.000 10.03068 61 TYR A N 1
ATOM 606 C CA . TYR A 1 63 ? -21.09000 -28.77600 6.91000 1.000 10.64079 61 TYR A CA 1
ATOM 607 C C . TYR A 1 63 ? -19.94500 -28.18100 7.71800 1.000 10.85082 61 TYR A C 1
ATOM 608 O O . TYR A 1 63 ? -19.06100 -28.90600 8.19000 1.000 11.43036 61 TYR A O 1
ATOM 617 N N . PHE A 1 64 ? -19.91200 -26.84900 7.83000 1.000 10.67577 62 PHE A N 1
ATOM 618 C CA . PHE A 1 64 ? -18.82400 -26.19000 8.54900 1.000 12.61998 62 PHE A CA 1
ATOM 619 C C . PHE A 1 64 ? -18.76300 -26.67400 9.99000 1.000 11.37391 62 PHE A C 1
ATOM 620 O O . PHE A 1 64 ? -17.68800 -26.99400 10.51200 1.000 12.86963 62 PHE A O 1
ATOM 628 N N . LEU A 1 65 ? -19.92200 -26.74700 10.64500 1.000 10.27183 63 LEU A N 1
ATOM 629 C CA . LEU A 1 65 ? -19.97100 -27.17800 12.03900 1.000 10.40764 63 LEU A CA 1
ATOM 630 C C . LEU A 1 65 ? -19.54300 -28.63700 12.19700 1.000 10.76201 63 LEU A C 1
ATOM 631 O O . LEU A 1 65 ? -18.75400 -28.96200 13.08800 1.000 11.68575 63 LEU A O 1
ATOM 636 N N A ILE A 1 66 ? -19.99900 -29.53100 11.31500 0.565 10.24574 64 ILE A N 1
ATOM 637 N N B ILE A 1 66 ? -20.09500 -29.53000 11.36700 0.435 10.62949 64 ILE A N 1
ATOM 638 C CA A ILE A 1 66 ? -19.57400 -30.92700 11.42300 0.565 10.92290 64 ILE A CA 1
ATOM 639 C CA B ILE A 1 66 ? -1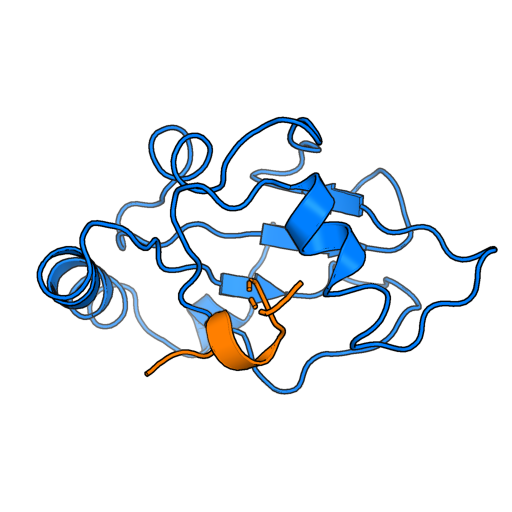9.75000 -30.94900 11.44100 0.435 11.85096 64 ILE A CA 1
ATOM 640 C C A ILE A 1 66 ? -18.07500 -31.06700 11.17300 0.565 11.21487 64 ILE A C 1
ATOM 641 C C B ILE A 1 66 ? -18.26200 -31.14500 11.18900 0.435 10.95173 64 ILE A C 1
ATOM 642 O O A ILE A 1 66 ? -17.38000 -31.77900 11.90800 0.565 12.13995 64 ILE A O 1
ATOM 643 O O B ILE A 1 66 ? -17.58200 -31.88000 11.91500 0.435 11.03155 64 ILE A O 1
ATOM 652 N N A ARG A 1 67 ? -17.55100 -30.39800 10.13900 0.565 11.96525 65 ARG A N 1
ATOM 653 N N B ARG A 1 67 ? -17.73800 -30.49200 10.14800 0.435 11.02992 65 ARG A N 1
ATOM 654 C CA A ARG A 1 67 ? -16.12100 -30.49400 9.84900 0.565 12.64950 65 ARG A CA 1
ATOM 655 C CA B ARG A 1 67 ? -16.32600 -30.62400 9.80500 0.435 11.88429 65 ARG A CA 1
ATOM 656 C C A ARG A 1 67 ? -15.27700 -30.14500 11.06800 0.565 13.71814 65 ARG A C 1
ATOM 657 C C B ARG A 1 67 ? -15.43300 -30.33300 11.00400 0.435 11.11889 65 ARG A C 1
ATOM 658 O O A ARG A 1 67 ? -14.26800 -30.80600 11.34500 0.565 14.34794 65 ARG A O 1
ATOM 659 O O B ARG A 1 67 ? -14.49900 -31.08900 11.29600 0.435 12.25225 65 ARG A O 1
ATOM 674 N N A LYS A 1 68 ? -15.67200 -29.10800 11.80800 0.565 12.99087 66 LYS A N 1
ATOM 675 N N B LYS A 1 68 ? -15.70800 -29.23800 11.71300 0.435 10.66378 66 LYS A N 1
ATOM 676 C CA A LYS A 1 68 ? -14.92700 -28.71100 12.99800 0.565 12.68145 66 LYS A CA 1
ATOM 677 C CA B LYS A 1 68 ? -14.89100 -28.88600 12.87000 0.435 11.10201 66 LYS A CA 1
ATOM 678 C C A LYS A 1 68 ? -15.21800 -29.61900 14.18800 0.565 12.08295 66 LYS A C 1
ATOM 679 C C B LYS A 1 68 ? -15.17400 -29.80300 14.05500 0.435 10.77181 66 LYS A C 1
ATOM 680 O O A LYS A 1 68 ? -14.32500 -29.87100 15.00500 0.565 13.20829 66 LYS A O 1
ATOM 681 O O B LYS A 1 68 ? -14.24500 -30.22600 14.75400 0.435 10.51518 66 LYS A O 1
ATOM 688 N N . ARG A 1 69 ? -16.45000 -30.11700 14.29800 1.000 10.60532 67 ARG A N 1
ATOM 689 C CA . ARG A 1 69 ? -16.81300 -31.01300 15.39600 1.000 10.67096 67 ARG A CA 1
ATOM 690 C C . ARG A 1 69 ? -16.07600 -32.35000 15.33200 1.000 10.93591 67 ARG A C 1
ATOM 691 O O . ARG A 1 69 ? -15.64300 -32.87200 16.36800 1.000 11.27037 67 ARG A O 1
ATOM 699 N N . ILE A 1 70 ? -15.93400 -32.92700 14.13400 1.000 11.97194 68 ILE A N 1
ATOM 700 C CA . ILE A 1 70 ? -15.26100 -34.21400 13.97600 1.000 13.43687 68 ILE A CA 1
ATOM 701 C C . ILE A 1 70 ? -13.82400 -34.06000 13.48800 1.000 14.90762 68 ILE A C 1
ATOM 702 O O . ILE A 1 70 ? -13.19400 -35.04900 13.10000 1.000 16.56388 68 ILE A O 1
ATOM 707 N N A HIS A 1 71 ? -13.29100 -32.83900 13.50100 0.802 14.18009 69 HIS A N 1
ATOM 708 N N B HIS A 1 71 ? -13.29500 -32.83500 13.49500 0.198 16.64952 69 HIS A N 1
ATOM 709 C CA A HIS A 1 71 ? -11.87100 -32.59200 13.25700 0.802 16.55578 69 HIS A CA 1
ATOM 710 C CA B HIS A 1 71 ? -11.87800 -32.57500 13.24500 0.198 19.06458 69 HIS A CA 1
ATOM 711 C C A HIS A 1 71 ? -11.43200 -33.10800 11.88700 0.802 17.16133 69 HIS A C 1
ATOM 712 C C B HIS A 1 71 ? -11.43400 -33.11500 11.88500 0.198 18.53751 69 HIS A C 1
ATOM 713 O O A HIS A 1 71 ? -10.38400 -33.74200 11.75500 0.802 19.09957 69 HIS A O 1
ATOM 714 O O B HIS A 1 71 ? -10.39600 -33.77000 11.76000 0.198 19.58960 69 HIS A O 1
ATOM 727 N N . LEU A 1 72 ? -12.23500 -32.84500 10.85700 1.000 17.33396 70 LEU A N 1
ATOM 728 C CA . LEU A 1 72 ? -11.85500 -33.26700 9.51600 1.000 19.55756 70 LEU A CA 1
ATOM 729 C C . LEU A 1 72 ? -10.60400 -32.52900 9.06500 1.000 23.98239 70 LEU A C 1
ATOM 730 O O . LEU A 1 72 ? -10.37300 -31.37100 9.42300 1.000 25.94440 70 LEU A O 1
ATOM 735 N N . ARG A 1 73 ? -9.78600 -33.22500 8.28500 1.000 25.90222 71 ARG A N 1
ATOM 736 C CA . ARG A 1 73 ? -8.64800 -32.60500 7.63500 1.000 28.50372 71 ARG A CA 1
ATOM 737 C C . ARG A 1 73 ? -9.11600 -31.89100 6.37200 1.000 29.74887 71 ARG A C 1
ATOM 738 O O . ARG A 1 73 ? -10.18900 -32.17200 5.83500 1.000 27.82725 71 ARG A O 1
ATOM 746 N N . ALA A 1 74 ? -8.29300 -30.95200 5.89700 1.000 32.01866 72 ALA A N 1
ATOM 747 C CA . ALA A 1 74 ? -8.64700 -30.20700 4.69100 1.000 33.49699 72 ALA A CA 1
ATOM 748 C C . ALA A 1 74 ? -8.87200 -31.14300 3.50900 1.000 32.55134 72 ALA A C 1
ATOM 749 O O . ALA A 1 74 ? -9.76100 -30.90800 2.67800 1.000 34.49700 72 ALA A O 1
ATOM 751 N N . GLU A 1 75 ? -8.09000 -32.21700 3.42600 1.000 30.96849 73 GLU A N 1
ATOM 752 C CA . GLU A 1 75 ? -8.20500 -33.15900 2.32100 1.000 30.59013 73 GLU A CA 1
ATOM 753 C C . GLU A 1 75 ? -9.36300 -34.13400 2.48300 1.000 28.14893 73 GLU A C 1
ATOM 754 O O . GLU A 1 75 ? -9.57600 -34.96700 1.59400 1.000 29.54944 73 GLU A O 1
ATOM 760 N N . ASP A 1 76 ? -10.10400 -34.06000 3.58400 1.000 24.52066 74 ASP A N 1
ATOM 761 C CA . ASP A 1 76 ? -11.26200 -34.91300 3.79600 1.000 22.86286 74 ASP A CA 1
ATOM 762 C C . ASP A 1 76 ? -12.49100 -34.24500 3.19900 1.000 19.55809 74 ASP A C 1
ATOM 763 O O . ASP A 1 76 ? -12.71100 -33.04800 3.40000 1.000 19.52573 74 ASP A O 1
ATOM 768 N N . ALA A 1 77 ? -13.28500 -35.01900 2.47200 1.000 17.86807 75 ALA A N 1
ATOM 769 C CA . ALA A 1 77 ? -14.54600 -34.53500 1.94100 1.000 15.99187 75 ALA A CA 1
ATOM 770 C C . ALA A 1 77 ? -15.65800 -34.76400 2.95800 1.000 14.65650 75 ALA A C 1
ATOM 771 O O . ALA A 1 77 ? -15.54300 -35.59600 3.86000 1.000 16.27795 75 ALA A O 1
ATOM 773 N N . LEU A 1 78 ? -16.75300 -34.02800 2.78400 1.000 13.08852 76 LEU A N 1
ATOM 774 C CA . LEU A 1 78 ? -17.94200 -34.21100 3.61000 1.000 12.25229 76 LEU A CA 1
ATOM 775 C C . LEU A 1 78 ? -19.15800 -33.95400 2.74000 1.000 11.84469 76 LEU A C 1
ATOM 776 O O . LEU A 1 78 ? -19.28100 -32.87000 2.16500 1.000 13.12104 76 LEU A O 1
ATOM 781 N N . PHE A 1 79 ? -20.05300 -34.93700 2.65600 1.000 11.12038 77 PHE A N 1
ATOM 782 C CA . PHE A 1 79 ? -21.28500 -34.84400 1.88700 1.000 11.02672 77 PHE A CA 1
ATOM 783 C C . PHE A 1 79 ? -22.45800 -35.19900 2.78800 1.000 10.74452 77 PHE A C 1
ATOM 784 O O . PHE A 1 79 ? -22.34400 -36.06000 3.67100 1.000 11.43708 77 PHE A O 1
ATOM 792 N N . PHE A 1 80 ? -23.59100 -34.54200 2.54600 1.000 10.59525 78 PHE A N 1
ATOM 793 C CA . PHE A 1 80 ? -24.87500 -34.95300 3.09600 1.000 10.47777 78 PHE A CA 1
ATOM 794 C C . PHE A 1 80 ? -25.68600 -35.66500 2.02000 1.000 10.17809 78 PHE A C 1
ATOM 795 O O . PHE A 1 80 ? -25.56400 -35.37000 0.82800 1.000 10.94497 78 PHE A O 1
ATOM 803 N N . PHE A 1 81 ? -26.56700 -36.55900 2.46700 1.000 10.41218 79 PHE A N 1
ATOM 804 C CA . PHE A 1 81 ? -27.57100 -37.18900 1.62000 1.000 11.20202 79 PHE A CA 1
ATOM 805 C C . PHE A 1 81 ? -28.90700 -37.14600 2.33800 1.000 12.01976 79 PHE A C 1
ATOM 806 O O . PHE A 1 81 ? -28.99200 -37.47300 3.52700 1.000 12.64872 79 PHE A O 1
ATOM 814 N N . VAL A 1 82 ? -29.94700 -36.74900 1.61500 1.000 11.97679 80 VAL A N 1
ATOM 815 C CA . VAL A 1 82 ? -31.32700 -36.91900 2.04400 1.000 13.03174 80 VAL A CA 1
ATOM 816 C C . VAL A 1 82 ? -31.98700 -37.75800 0.96400 1.000 14.53940 80 VAL A C 1
ATOM 817 O O . VAL A 1 82 ? -31.95100 -37.39200 -0.21700 1.000 14.71468 80 VAL A O 1
ATOM 821 N N . ASN A 1 83 ? -32.53900 -38.90400 1.35100 1.000 16.00974 81 ASN A N 1
ATOM 822 C CA . ASN A 1 83 ? -33.10700 -39.84200 0.38100 1.000 18.72200 81 ASN A CA 1
ATOM 823 C C . ASN A 1 83 ? -32.13000 -40.12800 -0.75900 1.000 18.62942 81 ASN A C 1
ATOM 824 O O . ASN A 1 83 ? -32.49100 -40.11400 -1.93800 1.000 21.19339 81 ASN A O 1
ATOM 829 N N A ASN A 1 84 ? -30.87000 -40.36400 -0.39400 0.432 17.90096 82 ASN A N 1
ATOM 830 N N B ASN A 1 84 ? -30.86800 -40.36300 -0.39400 0.568 17.43057 82 ASN A N 1
ATOM 831 C CA A ASN A 1 84 ? -29.81200 -40.77700 -1.31400 0.432 18.50701 82 ASN A CA 1
ATOM 832 C CA B ASN A 1 84 ? -29.79500 -40.76800 -1.30000 0.568 18.25907 82 ASN A CA 1
ATOM 833 C C A ASN A 1 84 ? -29.37900 -39.68600 -2.28800 0.432 16.00860 82 ASN A C 1
ATOM 834 C C B ASN A 1 84 ? -29.34800 -39.67700 -2.26700 0.568 15.71077 82 ASN A C 1
ATOM 835 O O A ASN A 1 84 ? -28.68800 -39.99000 -3.26700 0.432 16.95427 82 ASN A O 1
ATOM 836 O O B ASN A 1 84 ? -28.60300 -39.97200 -3.20900 0.568 16.42139 82 ASN A O 1
ATOM 845 N N . VAL A 1 85 ? -29.75300 -38.42800 -2.05200 1.000 14.04948 83 VAL A N 1
ATOM 846 C CA . VAL A 1 85 ? -29.41300 -37.32500 -2.94200 1.000 14.41505 83 VAL A CA 1
ATOM 847 C C . VAL A 1 85 ? -28.75400 -36.21700 -2.13300 1.000 12.47852 83 VAL A C 1
ATOM 848 O O . VAL A 1 85 ? -29.21800 -35.87200 -1.03900 1.000 12.09012 83 VAL A O 1
ATOM 852 N N . ILE A 1 86 ? -27.68300 -35.64600 -2.67500 1.000 12.70977 84 ILE A N 1
ATOM 853 C CA . ILE A 1 86 ? -26.99200 -34.54500 -2.00400 1.000 11.45831 84 ILE A CA 1
ATOM 854 C C . ILE A 1 86 ? -27.85700 -33.28900 -2.05200 1.000 10.71589 84 ILE A C 1
ATOM 855 O O . ILE A 1 86 ? -28.17300 -32.80200 -3.14700 1.000 11.17272 84 ILE A O 1
ATOM 860 N N . PRO A 1 87 ? -28.24200 -32.71800 -0.91500 1.000 10.96594 85 PRO A N 1
ATOM 861 C CA . PRO A 1 87 ? -29.04100 -31.48700 -0.93300 1.000 11.32365 85 PRO A CA 1
ATOM 862 C C . PRO A 1 87 ? -28.17000 -30.30000 -1.29200 1.000 11.07603 85 PRO A C 1
ATOM 863 O O . PRO A 1 87 ? -26.96300 -30.30300 -1.01400 1.000 11.36769 85 PRO A O 1
ATOM 867 N N . PRO A 1 88 ? -28.75200 -29.24400 -1.86000 1.000 11.29508 86 PRO A N 1
ATOM 868 C CA . PRO A 1 88 ? -27.95000 -28.06300 -2.19700 1.000 11.61670 86 PRO A CA 1
ATOM 869 C C . PRO A 1 88 ? -27.31700 -27.43200 -0.96800 1.000 10.95099 86 PRO A C 1
ATOM 870 O O . PRO A 1 88 ? -27.94900 -27.28900 0.08000 1.000 11.18929 86 PRO A O 1
ATOM 874 N N . THR A 1 89 ? -26.06300 -27.01300 -1.12100 1.000 11.31479 87 THR A N 1
ATOM 875 C CA . THR A 1 89 ? -25.34300 -26.37500 -0.02500 1.000 11.74250 87 THR A CA 1
ATOM 876 C C . THR A 1 89 ? -26.05200 -25.11200 0.44800 1.000 11.18233 87 THR A C 1
ATOM 877 O O . THR A 1 89 ? -26.01700 -24.78900 1.64200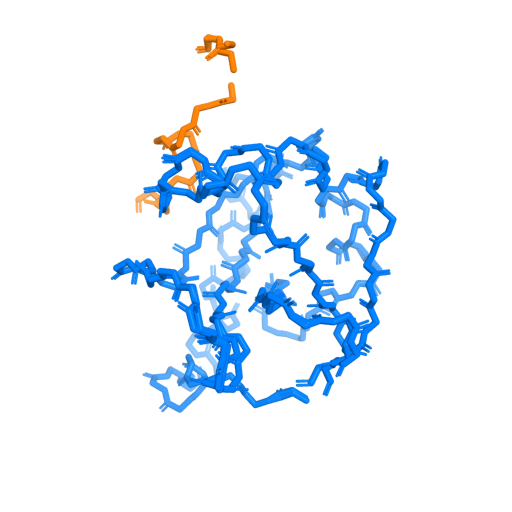 1.000 11.48834 87 THR A O 1
ATOM 881 N N . SER A 1 90 ? -26.73200 -24.41200 -0.46200 1.000 11.38264 88 SER A N 1
ATOM 882 C CA . SER A 1 90 ? -27.44400 -23.19000 -0.11900 1.000 12.60328 88 SER A CA 1
ATOM 883 C C . SER A 1 90 ? -28.79200 -23.43200 0.54800 1.000 12.35532 88 SER A C 1
ATOM 884 O O . SER A 1 90 ? -29.38600 -22.47000 1.04700 1.000 12.73672 88 SER A O 1
ATOM 887 N N . ALA A 1 91 ? -29.30600 -24.66200 0.54800 1.000 11.61607 89 ALA A N 1
ATOM 888 C CA . ALA A 1 91 ? -30.63600 -24.90400 1.09800 1.000 11.56442 89 ALA A CA 1
ATOM 889 C C . ALA A 1 91 ? -30.65300 -24.72100 2.61000 1.000 10.97595 89 ALA A C 1
ATOM 890 O O . ALA A 1 91 ? -29.69100 -25.06500 3.30200 1.000 11.85521 89 ALA A O 1
ATOM 892 N N . THR A 1 92 ? -31.76400 -24.18800 3.12600 1.000 11.15255 90 THR A N 1
ATOM 893 C CA . THR A 1 92 ? -31.93900 -24.16200 4.57000 1.000 10.95041 90 THR A CA 1
ATOM 894 C C . THR A 1 92 ? -32.52500 -25.47700 5.07300 1.000 10.47187 90 THR A C 1
ATOM 895 O O . THR A 1 92 ? -33.18900 -26.22200 4.34500 1.000 10.94575 90 THR A O 1
ATOM 899 N N A MET A 1 93 ? -32.26600 -25.75200 6.35400 0.585 10.43604 91 MET A N 1
ATOM 900 N N B MET A 1 93 ? -32.30900 -25.73500 6.36100 0.415 10.95384 91 MET A N 1
ATOM 901 C CA A MET A 1 93 ? -32.85100 -26.92000 7.00200 0.585 10.41879 91 MET A CA 1
ATOM 902 C CA B MET A 1 93 ? -32.84800 -26.94700 6.96100 0.415 11.66981 91 MET A CA 1
ATOM 903 C C A MET A 1 93 ? -34.37000 -26.88400 6.93400 0.585 10.42558 91 MET A C 1
ATOM 904 C C B MET A 1 93 ? -34.37200 -26.90200 7.06000 0.415 11.51289 91 MET A C 1
ATOM 905 O O A M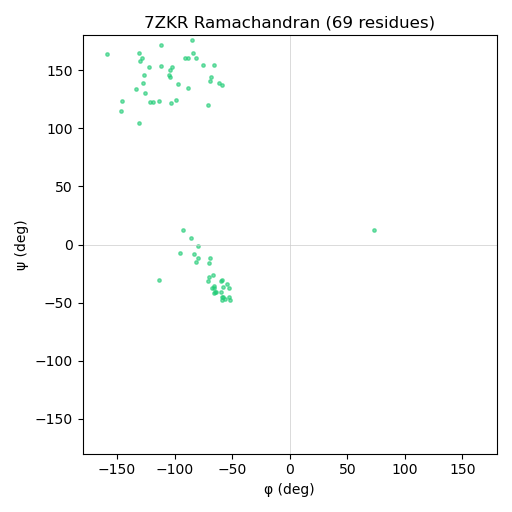ET A 1 93 ? -35.01300 -27.91400 6.69800 0.585 9.67809 91 MET A O 1
ATOM 906 O O B MET A 1 93 ? -35.02000 -27.95500 7.05300 0.415 12.02046 91 MET A O 1
ATOM 915 N N . GLY A 1 94 ? -34.96200 -25.70300 7.13300 1.000 11.25150 92 GLY A N 1
ATOM 916 C CA . GLY A 1 94 ? -36.40900 -25.59300 7.06000 1.000 11.84981 92 GLY A CA 1
ATOM 917 C C . GLY A 1 94 ? -36.94600 -25.96000 5.68900 1.000 11.76182 92 GLY A C 1
ATOM 918 O O . GLY A 1 94 ? -37.99200 -26.61400 5.57800 1.000 12.40406 92 GLY A O 1
ATOM 919 N N A GLN A 1 95 ? -36.24200 -25.55100 4.63200 0.518 11.89102 93 GLN A N 1
ATOM 920 N N B GLN A 1 95 ? -36.25300 -25.53800 4.62500 0.482 11.24425 93 GLN A N 1
ATOM 921 C CA A GLN A 1 95 ? -36.66600 -25.91700 3.28600 0.518 12.54722 93 GLN A CA 1
ATOM 922 C CA B GLN A 1 95 ? -36.66800 -25.92300 3.27800 0.482 11.47531 93 GLN A CA 1
ATOM 923 C C A GLN A 1 95 ? -36.53400 -27.41900 3.05500 0.518 11.75568 93 GLN A C 1
ATOM 924 C C B GLN A 1 95 ? -36.55100 -27.43000 3.07900 0.482 10.96479 93 GLN A C 1
ATOM 925 O O A GLN A 1 95 ? -37.43100 -28.04600 2.48000 0.518 12.99470 93 GLN A O 1
ATOM 926 O O B GLN A 1 95 ? -37.46300 -28.06900 2.54200 0.482 12.10490 93 GLN A O 1
ATOM 937 N N . LEU A 1 96 ? -35.42900 -28.01800 3.50800 1.000 11.36418 94 LEU A N 1
ATOM 938 C CA . LEU A 1 96 ? -35.27300 -29.46700 3.38500 1.000 11.47913 94 LEU A CA 1
ATOM 939 C C . LEU A 1 96 ? -36.32600 -30.20400 4.19500 1.000 11.13602 94 LEU A C 1
ATOM 940 O O . LEU A 1 96 ? -36.84400 -31.23800 3.75600 1.000 12.26595 94 LEU A O 1
ATOM 945 N N . TYR A 1 97 ? -36.64900 -29.68600 5.38200 1.000 11.73253 95 TYR A N 1
ATOM 946 C CA . TYR A 1 97 ? -37.66600 -30.30300 6.21800 1.000 12.57148 95 TYR A CA 1
ATOM 947 C C . TYR A 1 97 ? -39.01500 -30.28600 5.51700 1.000 13.52530 95 TYR A C 1
ATOM 948 O O . TYR A 1 97 ? -39.71800 -31.30200 5.47400 1.000 14.47488 95 TYR A O 1
ATOM 957 N N A GLN A 1 98 ? -39.42100 -29.12500 5.00200 0.552 13.81335 96 GLN A N 1
ATOM 958 N N B GLN A 1 98 ? -39.36100 -29.14300 4.91900 0.448 15.12321 96 GLN A N 1
ATOM 959 C CA A GLN A 1 98 ? -40.71500 -29.02900 4.33600 0.552 14.07248 96 GLN A CA 1
ATOM 960 C CA B GLN A 1 98 ? -40.60100 -28.98700 4.16700 0.448 17.48247 96 GLN A CA 1
ATOM 961 C C A GLN A 1 98 ? -40.85300 -30.08500 3.25000 0.552 12.68376 96 GLN A C 1
ATOM 962 C C B GLN A 1 98 ? -40.63100 -29.87000 2.92400 0.448 18.36107 96 GLN A C 1
ATOM 963 O O A GLN A 1 98 ? -41.88600 -30.75400 3.14700 0.552 13.76813 96 GLN A O 1
ATOM 964 O O B GLN A 1 98 ? -41.71000 -30.27700 2.47800 0.448 20.66286 96 GLN A O 1
ATOM 975 N N A GLU A 1 99 ? -39.80400 -30.26000 2.44400 0.518 12.67238 97 GLU A N 1
ATOM 976 N N B GLU A 1 99 ? -39.46600 -30.17700 2.35200 0.482 16.65381 97 GLU A N 1
ATOM 977 C CA A GLU A 1 99 ? -39.85400 -31.14700 1.28900 0.518 13.80553 97 GLU A CA 1
ATOM 978 C CA B GLU A 1 99 ? -39.40100 -31.00900 1.15600 0.482 16.46853 97 GLU A CA 1
ATOM 979 C C A GLU A 1 99 ? -39.70900 -32.61400 1.67600 0.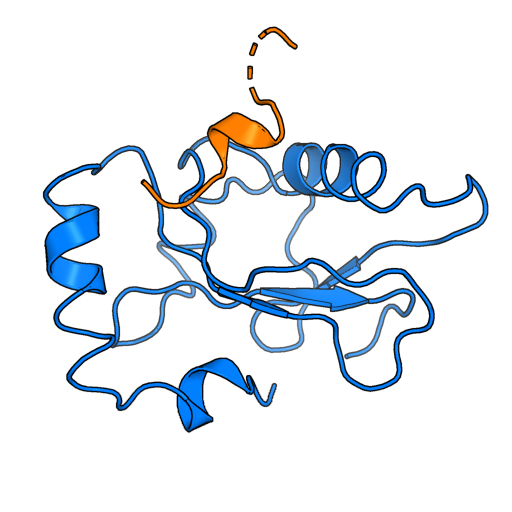518 13.49071 97 GLU A C 1
ATOM 980 C C B GLU A 1 99 ? -39.30800 -32.50000 1.46000 0.482 15.29352 97 GLU A C 1
ATOM 981 O O A GLU A 1 99 ? -40.37200 -33.47900 1.09000 0.518 14.57819 97 GLU A O 1
ATOM 982 O O B GLU A 1 99 ? -39.74200 -33.31400 0.63300 0.482 15.41207 97 GLU A O 1
ATOM 993 N N A HIS A 1 100 ? -38.84200 -32.91700 2.64700 0.552 12.63348 98 HIS A N 1
ATOM 994 N N B HIS A 1 100 ? -38.75300 -32.88600 2.62200 0.448 13.71913 98 HIS A N 1
ATOM 995 C CA A HIS A 1 100 ? -38.36400 -34.27900 2.84100 0.552 12.37525 98 HIS A CA 1
ATOM 996 C CA B HIS A 1 100 ? -38.36100 -34.27600 2.82700 0.448 12.81031 98 HIS A CA 1
ATOM 997 C C A HIS A 1 100 ? -38.67800 -34.89100 4.19600 0.552 12.67286 98 HIS A C 1
ATOM 998 C C B HIS A 1 100 ? -38.67700 -34.88300 4.18900 0.448 12.79310 98 HIS A C 1
ATOM 999 O O A HIS A 1 100 ? -38.31100 -36.05000 4.41800 0.552 12.78617 98 HIS A O 1
ATOM 1000 O O B HIS A 1 100 ? -38.30500 -36.04000 4.40700 0.448 13.02567 98 HIS A O 1
ATOM 1013 N N . HIS A 1 101 ? -39.31500 -34.16800 5.11600 1.000 12.45727 99 HIS A N 1
ATOM 1014 C CA . HIS A 1 101 ? -39.59700 -34.77400 6.41600 1.000 12.73951 99 HIS A CA 1
ATOM 1015 C C . HIS A 1 101 ? -40.43800 -36.03700 6.25700 1.000 12.59351 99 HIS A C 1
ATOM 1016 O O . HIS A 1 101 ? -41.27900 -36.14700 5.36200 1.000 13.83709 99 HIS A O 1
ATOM 1023 N N . GLU A 1 102 ? -40.18300 -37.00600 7.12500 1.000 12.64376 100 GLU A N 1
ATOM 1024 C CA . GLU A 1 102 ? -40.93600 -38.24500 7.12900 1.000 12.78934 100 GLU A CA 1
ATOM 1025 C C . GLU A 1 102 ? -42.21500 -38.08100 7.95000 1.000 13.35647 100 GLU A C 1
ATOM 1026 O O . GLU A 1 102 ? -42.47100 -37.04100 8.56800 1.000 13.67464 100 GLU A O 1
ATOM 1032 N N . GLU A 1 103 ? -43.02900 -39.13500 7.96000 1.000 14.33513 101 GLU A N 1
ATOM 1033 C CA . GLU A 1 103 ? -44.30900 -39.08100 8.65100 1.000 16.60098 101 GLU A CA 1
ATOM 1034 C C . GLU A 1 103 ? -44.16700 -39.02900 10.16600 1.000 14.75625 101 GLU A C 1
ATOM 1035 O O . GLU A 1 103 ? -45.15600 -38.74500 10.85300 1.000 16.56597 101 GLU A O 1
ATOM 1041 N N . ASP A 1 104 ? -42.97300 -39.27300 10.70100 1.000 13.47498 102 ASP A N 1
ATOM 1042 C CA . ASP A 1 104 ? -42.72000 -39.07500 12.12100 1.000 13.31334 102 ASP A CA 1
ATOM 1043 C C . ASP A 1 104 ? -42.33100 -37.64300 12.45900 1.000 12.36965 102 ASP A C 1
ATOM 1044 O O . ASP A 1 104 ? -41.97800 -37.36600 13.60900 1.000 13.40057 102 ASP A O 1
ATOM 1049 N N . PHE A 1 105 ? -42.38300 -36.73500 11.48500 1.000 11.76313 103 PHE A N 1
ATOM 1050 C CA . PHE A 1 105 ? -42.04600 -35.32500 11.64800 1.000 12.34219 103 PHE A CA 1
ATOM 1051 C C . PHE A 1 105 ? -40.55200 -35.05500 11.80100 1.000 11.22574 103 PHE A C 1
ATOM 1052 O O . PHE A 1 105 ? -40.17800 -33.92800 12.15100 1.000 12.02070 103 PHE A O 1
ATOM 1060 N N . PHE A 1 106 ? -39.69000 -36.03600 11.52400 1.000 11.29163 104 PHE A N 1
ATOM 1061 C CA . PHE A 1 106 ? -38.24800 -35.82700 11.51200 1.000 11.28955 104 PHE A CA 1
ATOM 1062 C C . PHE A 1 106 ? -37.71800 -35.76000 10.08300 1.000 10.75566 104 PHE A C 1
ATOM 1063 O O . PHE A 1 106 ? -38.26800 -36.37900 9.16600 1.000 11.99181 104 PHE A O 1
ATOM 1071 N N . LEU A 1 107 ? -36.64100 -34.99100 9.90800 1.000 10.64765 105 LEU A N 1
ATOM 1072 C CA . LEU A 1 107 ? -35.81500 -35.01500 8.70700 1.000 10.38482 105 LEU A CA 1
ATOM 1073 C C . LEU A 1 107 ? -34.62100 -35.92500 8.96500 1.000 10.46252 105 LEU A C 1
ATOM 1074 O O . LEU A 1 107 ? -34.02600 -35.87500 10.04100 1.000 12.05543 105 LEU A O 1
ATOM 1079 N N . TYR A 1 108 ? -34.27100 -36.75100 7.97800 1.000 10.36823 106 TYR A N 1
ATOM 1080 C CA . TYR A 1 108 ? -33.20100 -37.74000 8.10300 1.000 10.61482 106 TYR A CA 1
ATOM 1081 C C . TYR A 1 108 ? -32.05700 -37.36400 7.16800 1.000 10.56950 106 TYR A C 1
ATOM 1082 O O . TYR A 1 108 ? -32.26000 -37.23700 5.95700 1.000 12.03254 106 TYR A O 1
ATOM 1091 N N . ILE A 1 109 ? -30.85800 -37.20700 7.72800 1.000 10.46689 107 ILE A N 1
ATOM 1092 C CA . ILE A 1 109 ? -29.66800 -36.82300 6.97600 1.000 10.62410 107 ILE A CA 1
ATOM 1093 C C . ILE A 1 109 ? -28.57400 -37.84800 7.23700 1.000 10.10375 107 ILE A C 1
ATOM 1094 O O . ILE A 1 109 ? -28.26700 -38.15100 8.39700 1.000 11.02575 107 ILE A O 1
ATOM 1099 N N . ALA A 1 110 ? -27.95900 -38.34700 6.17000 1.000 10.46842 108 ALA A N 1
ATOM 1100 C CA . ALA A 1 110 ? -26.75000 -39.14700 6.28600 1.000 11.05544 108 ALA A CA 1
ATOM 1101 C C . ALA A 1 110 ? -25.55400 -38.30400 5.87000 1.000 10.61813 108 ALA A C 1
ATOM 1102 O O . ALA A 1 110 ? -25.65200 -37.46500 4.97300 1.000 11.79313 108 ALA A O 1
ATOM 1104 N N . TYR A 1 111 ? -24.41100 -38.53300 6.51100 1.000 11.04006 109 TYR A N 1
ATOM 1105 C CA . TYR A 1 111 ? -23.18300 -37.87400 6.08900 1.000 10.90137 109 TYR A CA 1
ATOM 1106 C C . TYR A 1 111 ? -22.10800 -38.89800 5.74600 1.000 10.63968 109 TYR A C 1
ATOM 1107 O O . TYR A 1 111 ? -22.08900 -40.01100 6.28200 1.000 11.67326 109 TYR A O 1
ATOM 1116 N N . SER A 1 112 ? -21.19900 -38.50000 4.86200 1.000 11.48759 110 SER A N 1
ATOM 1117 C CA . SER A 1 112 ? -20.22500 -39.43600 4.33100 1.000 11.96703 110 SER A CA 1
ATOM 1118 C C . SER A 1 112 ? -19.01500 -38.68800 3.78900 1.000 12.03272 110 SER A C 1
ATOM 1119 O O . SER A 1 112 ? -19.06000 -37.47500 3.55400 1.000 13.09838 110 SER A O 1
ATOM 1122 N N . ASP A 1 113 ? -17.93300 -39.44300 3.58200 1.000 11.90215 111 ASP A N 1
ATOM 1123 C CA . ASP A 1 113 ? -16.77500 -38.96900 2.84200 1.000 13.92041 111 ASP A CA 1
ATOM 1124 C C . ASP A 1 113 ? -16.84500 -39.32000 1.36000 1.000 14.81216 111 ASP A C 1
ATOM 1125 O O . ASP A 1 113 ? -15.92100 -38.98000 0.61300 1.000 17.99589 111 ASP A O 1
ATOM 1130 N N A GLU A 1 114 ? -17.93100 -39.94300 0.90400 0.542 14.35675 112 GLU A N 1
ATOM 1131 N N B GLU A 1 114 ? -17.89300 -40.02300 0.93900 0.458 15.05492 112 GLU A N 1
ATOM 1132 C CA A GLU A 1 114 ? -18.12500 -40.27400 -0.50100 0.542 15.12430 112 GLU A CA 1
ATOM 1133 C CA B GLU A 1 114 ? -18.05100 -40.49800 -0.42600 0.458 16.33498 112 GLU A CA 1
ATOM 1134 C C A GLU A 1 114 ? -19.38400 -39.58900 -1.02400 0.542 12.40484 112 GLU A C 1
ATOM 1135 C C B GLU A 1 114 ? -19.08700 -39.65000 -1.15200 0.458 14.84105 112 GLU A C 1
ATOM 1136 O O A GLU A 1 114 ? -20.29200 -39.25100 -0.26200 0.542 12.24585 112 GLU A O 1
ATOM 1137 O O B GLU A 1 114 ? -20.05600 -39.17400 -0.55400 0.458 13.93297 112 GLU A O 1
ATOM 1148 N N A SER A 1 115 ? -19.43200 -39.38600 -2.34400 0.542 11.90423 113 SER A N 1
ATOM 1149 N N B SER A 1 115 ? -18.88200 -39.48500 -2.45500 0.458 14.10512 113 SER A N 1
ATOM 1150 C CA A SER A 1 115 ? -20.51900 -38.64500 -2.98100 0.542 11.35650 113 SER A CA 1
ATOM 1151 C CA B SER A 1 115 ? -19.68200 -38.57400 -3.26200 0.458 14.15598 113 SER A CA 1
ATOM 1152 C C A SER A 1 115 ? -21.67300 -39.53600 -3.41600 0.542 11.17429 113 SER A C 1
ATOM 1153 C C B SER A 1 115 ? -20.92800 -39.22400 -3.85100 0.458 14.31173 113 SER A C 1
ATOM 1154 O O A SER A 1 115 ? -22.65700 -39.03200 -3.96600 0.542 11.49710 113 SER A O 1
ATOM 1155 O O B SER A 1 115 ? -21.72600 -38.52900 -4.49100 0.458 15.51741 113 SER A O 1
ATOM 1160 N N A VAL A 1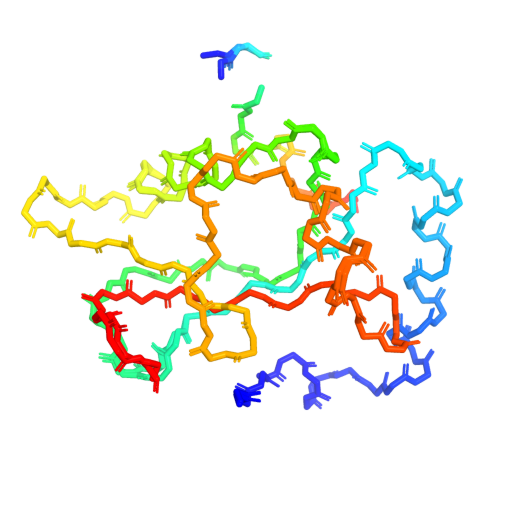 116 ? -21.57600 -40.83900 -3.18700 0.542 12.50948 114 VAL A N 1
ATOM 1161 N N B VAL A 1 116 ? -21.09400 -40.53500 -3.66400 0.458 15.78153 114 VAL A N 1
ATOM 1162 C CA A VAL A 1 116 ? -22.65600 -41.78100 -3.44600 0.542 13.91370 114 VAL A CA 1
ATOM 1163 C CA B VAL A 1 116 ? -22.23400 -41.29500 -4.16700 0.458 21.26362 114 VAL A CA 1
ATOM 1164 C C A VAL A 1 116 ? -22.95200 -42.49200 -2.13600 0.542 15.58300 114 VAL A C 1
ATOM 1165 C C B VAL A 1 116 ? -22.58700 -42.38500 -3.16400 0.458 24.66394 114 VAL A C 1
ATOM 1166 O O A VAL A 1 116 ? -22.03400 -42.98500 -1.47100 0.542 15.82644 114 VAL A O 1
ATOM 1167 O O B VAL A 1 116 ? -21.99700 -43.47000 -3.18600 0.458 25.50727 114 VAL A O 1
ATOM 1174 N N A TYR A 1 117 ? -24.22500 -42.53300 -1.76000 0.542 16.55460 115 TYR A N 1
ATOM 1175 N N B TYR A 1 117 ? -23.55000 -42.11500 -2.29000 0.458 26.45469 115 TYR A N 1
ATOM 1176 C CA A TYR A 1 117 ? -24.60400 -43.07900 -0.46400 0.542 19.62221 115 TYR A CA 1
ATOM 1177 C CA B TYR A 1 117 ? -23.93400 -43.09000 -1.27200 0.458 27.09468 115 TYR A CA 1
ATOM 1178 C C A TYR A 1 117 ? -24.22500 -44.54800 -0.32200 0.542 21.53923 115 TYR A C 1
ATOM 1179 C C B TYR A 1 117 ? -25.16000 -43.89800 -1.68600 0.458 26.09094 115 TYR A C 1
ATOM 1180 O O A TYR A 1 117 ? -23.63400 -44.94200 0.68300 0.542 23.34888 115 TYR A O 1
ATOM 1181 O O B TYR A 1 117 ? -25.17200 -45.12600 -1.56600 0.458 24.57747 115 TYR A O 1
ATOM 1191 N N A ASP B 2 2 ? -18.96100 -17.54800 14.61400 0.484 23.47801 1 ASP B N 1
ATOM 1192 N N B ASP B 2 2 ? -21.19300 -19.14500 14.26100 0.516 24.02767 1 ASP B N 1
ATOM 1193 C CA A ASP B 2 2 ? -20.34600 -17.10600 14.73000 0.484 22.34823 1 ASP B CA 1
ATOM 1194 C CA B ASP B 2 2 ? -20.74600 -17.86200 14.78800 0.516 22.72893 1 ASP B CA 1
ATOM 1195 C C A ASP B 2 2 ? -20.86300 -17.39700 16.14100 0.484 19.46543 1 ASP B C 1
ATOM 1196 C C B ASP B 2 2 ? -21.11800 -17.72100 16.26500 0.516 22.33613 1 ASP B C 1
ATOM 1197 O O A ASP B 2 2 ? -20.62800 -18.47900 16.68100 0.484 21.24169 1 ASP B O 1
ATOM 1198 O O B ASP B 2 2 ? -20.95600 -18.66500 17.03600 0.516 23.88157 1 ASP B O 1
ATOM 1207 N N A ALA B 2 3 ? -21.56200 -16.43200 16.73700 0.484 15.14868 2 ALA B N 1
ATOM 1208 N N B ALA B 2 3 ? -21.61400 -16.55200 16.66000 0.516 20.22605 2 ALA B N 1
ATOM 1209 C CA A ALA B 2 3 ? -21.93100 -16.53600 18.14600 0.484 11.52894 2 ALA B CA 1
ATOM 1210 C CA B ALA B 2 3 ? -22.00200 -16.34000 18.05000 0.516 17.02664 2 ALA B CA 1
ATOM 1211 C C A ALA B 2 3 ? -23.36300 -17.00600 18.38400 0.484 10.30541 2 ALA B C 1
ATOM 1212 C C B ALA B 2 3 ? -23.30900 -17.05700 18.36300 0.516 12.56009 2 ALA B C 1
ATOM 1213 O O A ALA B 2 3 ? -23.82500 -17.01800 19.52300 0.484 11.58008 2 ALA B O 1
ATOM 1214 O O B ALA B 2 3 ? -23.61800 -17.31200 19.52200 0.516 11.22412 2 ALA B O 1
ATOM 1225 N N . TYR B 2 5 ? -24.85600 -19.63900 15.68600 1.000 9.94138 4 TYR B N 1
ATOM 1226 C CA . TYR B 2 5 ? -24.80500 -20.95000 15.05300 1.000 10.27556 4 TYR B CA 1
ATOM 1227 C C . TYR B 2 5 ? -23.55600 -21.70500 15.49900 1.000 10.20467 4 TYR B C 1
ATOM 1228 O O . TYR B 2 5 ? -22.54900 -21.76200 14.79000 1.000 12.56600 4 TYR B O 1
ATOM 1237 N N . THR B 2 6 ? -23.63500 -22.29800 16.68000 1.000 10.31462 5 THR B N 1
ATOM 1238 C CA . THR B 2 6 ? -22.55600 -23.07700 17.26600 1.000 10.02764 5 THR B CA 1
ATOM 1239 C C . THR B 2 6 ? -22.95600 -24.54600 17.30800 1.000 9.64765 5 THR B C 1
ATOM 1240 O O . THR B 2 6 ? -24.10700 -24.91300 17.07300 1.000 9.98483 5 THR B O 1
ATOM 1244 N N . TRP B 2 7 ? -21.99900 -25.40700 17.65500 1.000 9.61540 6 TRP B N 1
ATOM 1245 C CA . TRP B 2 7 ? -22.33800 -26.81600 17.80900 1.000 9.42644 6 TRP B CA 1
ATOM 1246 C C . TRP B 2 7 ? -23.43000 -27.00500 18.86000 1.000 9.42467 6 TRP B C 1
ATOM 1247 O O . TRP B 2 7 ? -24.40600 -27.73200 18.63400 1.000 9.55909 6 TRP B O 1
ATOM 1258 N N . GLU B 2 8 ? -23.30300 -26.32800 20.00800 1.000 9.31995 7 GLU B N 1
ATOM 1259 C CA . GLU B 2 8 ? -24.29100 -26.51600 21.06500 1.000 9.14222 7 GLU B CA 1
ATOM 1260 C C . GLU B 2 8 ? -25.66800 -25.99200 20.66800 1.000 9.66018 7 GLU B C 1
ATOM 1261 O O . GLU B 2 8 ? -26.68200 -26.47700 21.18700 1.000 9.83451 7 GLU B O 1
ATOM 1267 N N . CYS B 2 9 ? -25.73200 -25.00800 19.76200 1.000 9.37262 8 CYS B N 1
ATOM 1268 C CA . CYS B 2 9 ? -27.01800 -24.54500 19.24200 1.000 10.07148 8 CYS B CA 1
ATOM 1269 C C . CYS B 2 9 ? -27.83400 -25.70100 18.67400 1.000 9.76356 8 CYS B C 1
ATOM 1270 O O . CYS B 2 9 ? -29.06700 -25.70200 18.77700 1.000 10.04901 8 CYS B O 1
ATOM 1273 N N . LEU B 2 10 ? -27.16700 -26.69800 18.08500 1.000 9.58827 9 LEU B N 1
ATOM 1274 C CA . LEU B 2 10 ? -27.85600 -27.78900 17.40700 1.000 10.24608 9 LEU B CA 1
ATOM 1275 C C . LEU B 2 10 ? -28.32100 -28.88900 18.35100 1.000 10.21159 9 LEU B C 1
ATOM 1276 O O . LEU B 2 10 ? -29.01500 -29.81400 17.91400 1.000 11.03471 9 LEU B O 1
ATOM 1281 N N . ALA B 2 11 ? -27.93300 -28.84200 19.61900 1.000 10.50517 10 ALA B N 1
ATOM 1282 C CA . ALA B 2 11 ? -28.18000 -29.96300 20.51100 1.000 11.79834 10 ALA B CA 1
ATOM 1283 C C . ALA B 2 11 ? -29.66400 -30.10500 20.81300 1.000 11.31282 10 ALA B C 1
ATOM 1284 O O . ALA B 2 11 ? -30.37800 -29.11300 20.99500 1.000 12.51925 10 ALA B O 1
ATOM 1286 N N . TRP B 2 12 ? -30.12000 -31.35300 20.87300 1.000 11.46049 11 TRP B N 1
ATOM 1287 C CA . TRP B 2 12 ? -31.47800 -31.62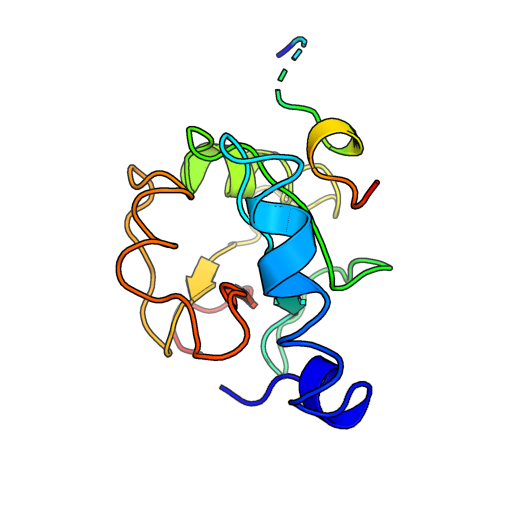000 21.30300 1.000 11.77014 11 TRP B CA 1
ATOM 1288 C C . TRP B 2 12 ? -31.66800 -31.06300 22.71000 1.000 13.47694 11 TRP B C 1
ATOM 1289 O O . TRP B 2 12 ? -30.78700 -31.22400 23.56200 1.000 15.86922 11 TRP B O 1
ATOM 1300 N N . PRO B 2 13 ? -32.79400 -30.40200 22.99500 1.000 15.14499 12 PRO B N 1
ATOM 1301 C CA . PRO B 2 13 ? -32.96900 -29.80300 24.32400 1.000 18.50799 12 PRO B CA 1
ATOM 1302 C C . PRO B 2 13 ? -33.07000 -30.83600 25.44500 1.000 23.18612 12 PRO B C 1
ATOM 1303 O O . PRO B 2 13 ? -33.54200 -31.95000 25.22000 1.000 26.39259 12 PRO B O 1
#

Sequence (126 aa):
MMKFVYKEEHPFEKKRRSSSEGEKIRKKKYPDRVPVVIVEKKAAPPKKAARRIIGDLDKKKYLVPSSDDLTVGQFYFLIIRRKKRIHHLRAEDALFFFVNNNVIPPTSATMMGQQLYQQEEHHHEEDFFLYIAYSDEESSVVYYDDAAYTWECLAWP

GO terms:
  GO:0008429 phosphatidylethanolamine binding (F, IDA)
  GO:0005515 protein binding (F, IPI)
  GO:0005776 autophagosome (C, IDA)
  GO:0061709 reticulophagy (P, IDA)
  GO:0035020 regulation of Rac protein signal transduction (P, IMP)
  GO:1902524 positive regulation of protein K48-linked ubiquitination (P, IMP)
  GO:0032436 positive regulation of proteasomal ubiquitin-dependent protein catabolic process (P, IMP)
  GO:0005886 plasma membrane (C, TAS)
  GO:0006605 protein targeting (P, TAS)
  GO:0007268 chemical synaptic transmission (P, TAS)
  GO:0000421 autophagosome membrane (C, TAS)
  GO:0005829 cytosol (C, TAS)
  GO:0000421 autophagosome membrane (C, IDA)
  GO:0008625 extrinsic apoptotic signaling pathway via death domain receptors (P, IDA)
  GO:0048487 beta-tubulin binding (F, IDA)
  GO:0050811 GABA receptor binding (F, IPI)
  GO:0031625 ubiquitin protein ligase binding (F, IPI)

InterPro domains:
  IPR004241 Autophagy protein Atg8 ubiquitin-like [PF02991] (13-116)
  IPR004241 Autophagy protein Atg8 ubiquitin-like [PTHR10969] (2-116)
  IPR029071 Ubiquitin-like domain superfamily [SSF54236] (1-116)

Secondary structure (DSSP, 8-state):
---HHHHHS-HHHHHHHHHHHHHH-TTEEEEEEEEPTT--SPPPS-SEEEEETT-BHHHHHHHHHHHTT--TT---EEEBTTBPPPTT-BHHHHHHHH--TTS-EEEEEESSS--/----TGGGB--

Organism: Homo sapiens (NCBI:txid9606)

Radius of gyration: 13.78 Å; Cα contacts (8 Å, |Δi|>4): 229; chains: 2; bounding box: 37×33×28 Å

Solvent-accessible surface area: 7191 Å² total